Protein AF-A0A7S0ZIT3-F1 (afdb_monomer_lite)

Organism: NCBI:txid708627

Foldseek 3Di:
DDPAQQQDKDKDKDKPQDDDPDDDPPPPDDDDDDDDDPDPDDPPPPPPPDPDDDPPPPPPPRDIDMFMDIDGGGADWPDKDADPVDRQWIWTQHPVRDIDIDGNVVRPD

Radius of gyration: 23.68 Å; chains: 1; bounding box: 50×43×57 Å

Sequence (109 aa):
QATKSHMNRLFVMQLSQLFRTRKKAKQVDERGDSDDSESSENSDDDEDQEMNTSRADRSLKKQCLVEHMSVKHEGTVNRVRLMPQNTAIAATWSSEKKVFVTDLTPCYR

Secondary structure (DSSP, 8-state):
--SSGGGEEEEEEEEESPPP-PPPPP----------------------------TTSTTSS-PPEEEEEEEEESS-EEEEEE-SS-TTEEEEEETTS-EEEEE-GGG--

Structure (mmCIF, N/CA/C/O backbone):
data_AF-A0A7S0ZIT3-F1
#
_entry.id   AF-A0A7S0ZIT3-F1
#
loop_
_atom_site.group_PDB
_atom_site.id
_atom_site.type_symbol
_atom_site.label_atom_id
_atom_site.label_alt_id
_atom_site.label_comp_id
_atom_site.label_asym_id
_atom_site.label_entity_id
_atom_site.label_seq_id
_atom_site.pdbx_PDB_ins_code
_atom_site.Cartn_x
_atom_site.Cartn_y
_atom_site.Cartn_z
_atom_site.occupancy
_atom_site.B_iso_or_equiv
_atom_site.auth_seq_id
_atom_site.auth_comp_id
_atom_site.auth_asym_id
_atom_site.auth_atom_id
_atom_site.pdbx_PDB_model_num
ATOM 1 N N . GLN A 1 1 ? 11.455 6.421 4.679 1.00 75.31 1 GLN A N 1
ATOM 2 C CA . GLN A 1 1 ? 12.013 5.979 3.382 1.00 75.31 1 GLN A CA 1
ATOM 3 C C . GLN A 1 1 ? 13.228 5.105 3.650 1.00 75.31 1 GLN A C 1
ATOM 5 O O . GLN A 1 1 ? 13.975 5.417 4.570 1.00 75.31 1 GLN A O 1
ATOM 10 N N . ALA A 1 2 ? 13.389 4.004 2.919 1.00 83.88 2 ALA A N 1
ATOM 11 C CA . ALA A 1 2 ? 14.491 3.066 3.105 1.00 83.88 2 ALA A CA 1
ATOM 12 C C . ALA A 1 2 ? 15.772 3.527 2.390 1.00 83.88 2 ALA A C 1
ATOM 14 O O . ALA A 1 2 ? 15.722 4.295 1.430 1.00 83.88 2 ALA A O 1
ATOM 15 N N . THR A 1 3 ? 16.917 3.013 2.845 1.00 86.19 3 THR A N 1
ATOM 16 C CA . THR A 1 3 ? 18.236 3.263 2.237 1.00 86.19 3 THR A CA 1
ATOM 17 C C . THR A 1 3 ? 18.365 2.650 0.843 1.00 86.19 3 THR A C 1
ATOM 19 O O . THR A 1 3 ? 19.048 3.204 -0.012 1.00 86.19 3 THR A O 1
ATOM 22 N N . LYS A 1 4 ? 17.690 1.521 0.595 1.00 87.12 4 LYS A N 1
ATOM 23 C CA . LYS A 1 4 ? 17.623 0.856 -0.713 1.00 87.12 4 LYS A CA 1
ATOM 24 C C . LYS A 1 4 ? 16.223 0.981 -1.307 1.00 87.12 4 LYS A C 1
ATOM 26 O O . LYS A 1 4 ? 15.235 0.776 -0.604 1.00 87.12 4 LYS A O 1
ATOM 31 N N . SER A 1 5 ? 16.153 1.236 -2.617 1.00 83.75 5 SER A N 1
ATOM 32 C CA . SER A 1 5 ? 14.896 1.458 -3.356 1.00 83.75 5 SER A CA 1
ATOM 33 C C . SER A 1 5 ? 13.868 0.331 -3.157 1.00 83.75 5 SER A C 1
ATOM 35 O O . SER A 1 5 ? 12.713 0.593 -2.833 1.00 83.75 5 SER A O 1
ATOM 37 N N . HIS A 1 6 ? 14.302 -0.928 -3.258 1.00 84.94 6 HIS A N 1
ATOM 38 C CA . HIS A 1 6 ? 13.444 -2.117 -3.148 1.00 84.94 6 HIS A CA 1
ATOM 39 C C . HIS A 1 6 ? 13.028 -2.477 -1.709 1.00 84.94 6 HIS A C 1
ATOM 41 O O . HIS A 1 6 ? 12.280 -3.430 -1.503 1.00 84.94 6 HIS A O 1
ATOM 47 N N . MET A 1 7 ? 13.539 -1.765 -0.700 1.00 90.12 7 MET A N 1
ATOM 48 C CA . MET A 1 7 ? 13.179 -1.983 0.707 1.00 90.12 7 MET A CA 1
ATOM 49 C C . MET A 1 7 ? 12.094 -1.014 1.184 1.00 90.12 7 MET A C 1
ATOM 51 O O . MET A 1 7 ? 11.731 -1.024 2.361 1.00 90.12 7 MET A O 1
ATOM 55 N N . ASN A 1 8 ? 11.574 -0.169 0.292 1.00 90.88 8 ASN A N 1
ATOM 56 C CA . ASN A 1 8 ? 10.472 0.714 0.624 1.00 90.88 8 ASN A CA 1
ATOM 57 C C . ASN A 1 8 ? 9.183 -0.089 0.849 1.00 90.88 8 ASN A C 1
ATOM 59 O O . ASN A 1 8 ? 8.885 -1.083 0.181 1.00 90.88 8 ASN A O 1
ATOM 63 N N . ARG A 1 9 ? 8.418 0.351 1.846 1.00 90.88 9 ARG A N 1
ATOM 64 C CA . ARG A 1 9 ? 7.126 -0.216 2.220 1.00 90.88 9 ARG A CA 1
ATOM 65 C C . ARG A 1 9 ? 6.148 0.904 2.535 1.00 90.88 9 ARG A C 1
ATOM 67 O O . ARG A 1 9 ? 6.520 1.891 3.167 1.00 90.88 9 ARG A O 1
ATOM 74 N N . LEU A 1 10 ? 4.914 0.720 2.096 1.00 90.56 10 LEU A N 1
ATOM 75 C CA . LEU A 1 10 ? 3.756 1.525 2.455 1.00 90.56 10 LEU A CA 1
ATOM 76 C C . LEU A 1 10 ? 3.018 0.817 3.581 1.00 90.56 10 LEU A C 1
ATOM 78 O O . LEU A 1 10 ? 2.675 -0.354 3.438 1.00 90.56 10 LEU A O 1
ATOM 82 N N . PHE A 1 11 ? 2.784 1.522 4.681 1.00 91.25 11 PHE A N 1
ATOM 83 C CA . PHE A 1 11 ? 1.963 1.025 5.775 1.00 91.25 11 PHE A CA 1
ATOM 84 C C . PHE A 1 11 ? 0.577 1.647 5.670 1.00 91.25 11 PHE A C 1
ATOM 86 O O . PHE A 1 11 ? 0.443 2.870 5.685 1.00 91.25 11 PHE A O 1
ATOM 93 N N . VAL A 1 12 ? -0.434 0.797 5.542 1.00 90.25 12 VAL A N 1
ATOM 94 C CA . VAL A 1 12 ? -1.843 1.182 5.615 1.00 90.25 12 VAL A CA 1
ATOM 95 C C . VAL A 1 12 ? -2.332 0.752 6.984 1.00 90.25 12 VAL A C 1
ATOM 97 O O . VAL A 1 12 ? -2.149 -0.407 7.345 1.00 90.25 12 VAL A O 1
ATOM 100 N N . MET A 1 13 ? -2.885 1.685 7.754 1.00 90.31 13 MET A N 1
ATOM 101 C CA . MET A 1 13 ? -3.379 1.429 9.103 1.00 90.31 13 MET A CA 1
ATOM 102 C C . MET A 1 13 ? -4.865 1.750 9.175 1.00 90.31 13 MET A C 1
ATOM 104 O O . MET A 1 13 ? -5.293 2.799 8.691 1.00 90.31 13 MET A O 1
ATOM 108 N N . GLN A 1 14 ? -5.619 0.864 9.812 1.00 88.25 14 GLN A N 1
ATOM 109 C CA . GLN A 1 14 ? -7.025 1.044 10.127 1.00 88.25 14 GLN A CA 1
ATOM 110 C C . GLN A 1 14 ? -7.179 1.092 11.645 1.00 88.25 14 GLN A C 1
ATOM 112 O O . GLN A 1 14 ? -6.659 0.242 12.364 1.00 88.25 14 GLN A O 1
ATOM 117 N N . LEU A 1 15 ? -7.871 2.124 12.124 1.00 89.12 15 LEU A N 1
ATOM 118 C CA . LEU A 1 15 ? -8.235 2.277 13.527 1.00 89.12 15 LEU A CA 1
ATOM 119 C C . LEU A 1 15 ? -9.732 2.017 13.657 1.00 89.12 15 LEU A C 1
ATOM 121 O O . LEU A 1 15 ? -10.531 2.714 13.029 1.00 89.12 15 LEU A O 1
ATOM 125 N N . SER A 1 16 ? -10.110 1.039 14.472 1.00 88.12 16 SER A N 1
ATOM 126 C CA . SER A 1 16 ? -11.503 0.716 14.777 1.00 88.12 16 SER A CA 1
ATOM 127 C C . SER A 1 16 ? -11.728 0.702 16.291 1.00 88.12 16 SER A C 1
ATOM 129 O O . SER A 1 16 ? -10.786 0.745 17.083 1.00 88.12 16 SER A O 1
ATOM 131 N N . GLN A 1 17 ? -12.997 0.719 16.710 1.00 87.19 17 GLN A N 1
ATOM 132 C CA . GLN A 1 17 ? -13.374 0.779 18.131 1.00 87.19 17 GLN A CA 1
ATOM 133 C C . GLN A 1 17 ? -12.772 2.003 18.847 1.00 87.19 17 GLN A C 1
ATOM 135 O O . GLN A 1 17 ? -12.200 1.918 19.931 1.00 87.19 17 GLN A O 1
ATOM 140 N N . LEU A 1 18 ? -12.876 3.175 18.213 1.00 86.31 18 LEU A N 1
ATOM 141 C CA . LEU A 1 18 ? -12.429 4.428 18.812 1.00 86.31 18 LEU A CA 1
ATOM 142 C C . LEU A 1 18 ? -13.408 4.868 19.904 1.00 86.31 18 LEU A C 1
ATOM 144 O O . LEU A 1 18 ? -14.602 5.029 19.664 1.00 86.31 18 LEU A O 1
ATOM 148 N N . PHE A 1 19 ? -12.885 5.114 21.103 1.00 84.31 19 PHE A N 1
ATOM 149 C CA . PHE A 1 19 ? -13.671 5.599 22.233 1.00 84.31 19 PHE A CA 1
ATOM 150 C C . PHE A 1 19 ? -13.460 7.096 22.442 1.00 84.31 19 PHE A C 1
ATOM 152 O O . PHE A 1 19 ? -12.359 7.623 22.276 1.00 84.31 19 PHE A O 1
ATOM 159 N N . ARG A 1 20 ? -14.525 7.794 22.846 1.00 84.12 20 ARG A N 1
ATOM 160 C CA . ARG A 1 20 ? -14.488 9.237 23.105 1.00 84.12 20 ARG A CA 1
ATOM 161 C C . ARG A 1 20 ? -13.542 9.534 24.276 1.00 84.12 20 ARG A C 1
ATOM 163 O O . ARG A 1 20 ? -13.764 9.062 25.386 1.00 84.12 20 ARG A O 1
ATOM 170 N N . THR A 1 21 ? -12.512 10.347 24.047 1.00 78.94 21 THR A N 1
ATOM 171 C CA . THR A 1 21 ? -11.449 10.626 25.035 1.00 78.94 21 THR A CA 1
ATOM 172 C C . THR A 1 21 ? -11.719 11.837 25.941 1.00 78.94 21 THR A C 1
ATOM 174 O O . THR A 1 21 ? -10.862 12.211 26.741 1.00 78.94 21 THR A O 1
ATOM 177 N N . ARG A 1 22 ? -12.900 12.474 25.865 1.00 76.75 22 ARG A N 1
ATOM 178 C CA . ARG A 1 22 ? -13.206 13.689 26.646 1.00 76.75 22 ARG A CA 1
ATOM 179 C C . ARG A 1 22 ? -13.843 13.387 28.006 1.00 76.75 22 ARG A C 1
ATOM 181 O O . ARG A 1 22 ? -14.871 12.717 28.084 1.00 76.75 22 ARG A O 1
ATOM 188 N N . LYS A 1 23 ? -13.270 13.985 29.059 1.00 65.88 23 LYS A N 1
ATOM 189 C CA . LYS A 1 23 ? -13.928 14.195 30.358 1.00 65.88 23 LYS A CA 1
ATOM 190 C C . LYS A 1 23 ? -15.143 15.104 30.152 1.00 65.88 23 LYS A C 1
ATOM 192 O O . LYS A 1 23 ? -15.024 16.106 29.449 1.00 65.88 23 LYS A O 1
ATOM 197 N N . LYS A 1 24 ? -16.281 14.770 30.775 1.00 65.19 24 LYS A N 1
ATOM 198 C CA . LYS A 1 24 ? -17.409 15.704 30.928 1.00 65.19 24 LYS A CA 1
ATOM 199 C C . LYS A 1 24 ? -16.829 17.003 31.497 1.00 65.19 24 LYS A C 1
ATOM 201 O O . LYS A 1 24 ? -16.188 16.960 32.549 1.00 65.19 24 LYS A O 1
ATOM 206 N N . ALA A 1 25 ? -16.962 18.114 30.770 1.00 61.06 25 ALA A N 1
ATOM 207 C CA . ALA A 1 25 ? -16.649 19.422 31.324 1.00 61.06 25 ALA A CA 1
ATOM 208 C C . ALA A 1 25 ? -17.500 19.547 32.589 1.00 61.06 25 ALA A C 1
ATOM 210 O O . ALA A 1 25 ? -18.718 19.385 32.536 1.00 61.06 25 ALA A O 1
ATOM 211 N N . LYS A 1 26 ? -16.838 19.680 33.740 1.00 57.06 26 LYS A N 1
ATOM 212 C CA . LYS A 1 26 ? -17.514 19.892 35.013 1.00 57.06 26 LYS A CA 1
ATOM 213 C C . LYS A 1 26 ? -18.319 21.175 34.822 1.00 57.06 26 LYS A C 1
ATOM 215 O O . LYS A 1 26 ? -17.706 22.193 34.512 1.00 57.06 26 LYS A O 1
ATOM 220 N N . GLN A 1 27 ? -19.648 21.093 34.907 1.00 50.56 27 GLN A N 1
ATOM 221 C CA . GLN A 1 27 ? -20.497 22.280 34.971 1.00 50.56 27 GLN A CA 1
ATOM 222 C C . GLN A 1 27 ? -19.918 23.152 36.087 1.00 50.56 27 GLN A C 1
ATOM 224 O O . GLN A 1 27 ? -19.817 22.720 37.236 1.00 50.56 27 GLN A O 1
ATOM 229 N N . VAL A 1 28 ? -19.368 24.299 35.698 1.00 50.75 28 VAL A N 1
ATOM 230 C CA . VAL A 1 28 ? -18.974 25.339 36.637 1.00 50.75 28 VAL 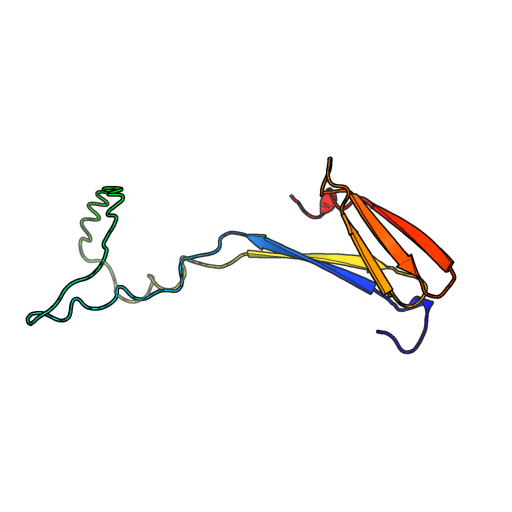A CA 1
ATOM 231 C C . VAL A 1 28 ? -20.246 26.132 36.853 1.00 50.75 28 VAL A C 1
ATOM 233 O O . VAL A 1 28 ? -20.708 26.815 35.942 1.00 50.75 28 VAL A O 1
ATOM 236 N N . ASP A 1 29 ? -20.838 25.943 38.025 1.00 48.72 29 ASP A N 1
ATOM 237 C CA . ASP A 1 29 ? -21.990 26.701 38.475 1.00 48.72 29 ASP A CA 1
ATOM 238 C C . ASP A 1 29 ? -21.681 28.206 38.514 1.00 48.72 29 ASP A C 1
ATOM 240 O O . ASP A 1 29 ? -20.629 28.642 38.984 1.00 48.72 29 ASP A O 1
ATOM 244 N N . GLU A 1 30 ? -22.669 28.957 38.027 1.00 50.00 30 GLU A N 1
ATOM 245 C CA . GLU A 1 30 ? -23.041 30.323 38.398 1.00 50.00 30 GLU A CA 1
ATOM 246 C C . GLU A 1 30 ? -21.983 31.435 38.274 1.00 50.00 30 GLU A C 1
ATOM 248 O O . GLU A 1 30 ? -21.336 31.827 39.246 1.00 50.00 30 GLU A O 1
ATOM 253 N N . ARG A 1 31 ? -21.952 32.088 37.099 1.00 49.88 31 ARG A N 1
ATOM 254 C CA . ARG A 1 31 ? -22.412 33.488 36.898 1.00 49.88 31 ARG A CA 1
ATOM 255 C C . ARG A 1 31 ? -21.941 34.047 35.547 1.00 49.88 31 ARG A C 1
ATOM 257 O O . ARG A 1 31 ? -20.765 34.344 35.383 1.00 49.88 31 ARG A O 1
ATOM 264 N N . GLY A 1 32 ? -22.908 34.327 34.672 1.00 47.62 32 GLY A N 1
ATOM 265 C CA . GLY A 1 32 ? -22.881 35.514 33.814 1.00 47.62 32 GLY A CA 1
ATOM 266 C C . GLY A 1 32 ? -22.293 35.378 32.407 1.00 47.62 32 GLY A C 1
ATOM 267 O O . GLY A 1 32 ? -21.084 35.431 32.231 1.00 47.62 32 GLY A O 1
ATOM 268 N N . ASP A 1 33 ? -23.222 35.420 31.454 1.00 43.53 33 ASP A N 1
ATOM 269 C CA . ASP A 1 33 ? -23.144 36.025 30.118 1.00 43.53 33 ASP A CA 1
ATOM 270 C C . ASP A 1 33 ? -23.001 35.103 28.893 1.00 43.53 33 ASP A C 1
ATOM 272 O O . ASP A 1 33 ? -22.264 34.121 28.862 1.00 43.53 33 ASP A O 1
ATOM 276 N N . SER A 1 34 ? -23.842 35.452 27.925 1.00 56.09 34 SER A N 1
ATOM 277 C CA . SER A 1 34 ? -24.350 34.744 26.753 1.00 56.09 34 SER A CA 1
ATOM 278 C C . SER A 1 34 ? -23.291 34.497 25.673 1.00 56.09 34 SER A C 1
ATOM 280 O O . SER A 1 34 ? -22.522 35.408 25.395 1.00 56.09 34 SER A O 1
ATOM 282 N N . ASP A 1 35 ? -23.292 33.325 25.017 1.00 50.03 35 ASP A N 1
ATOM 2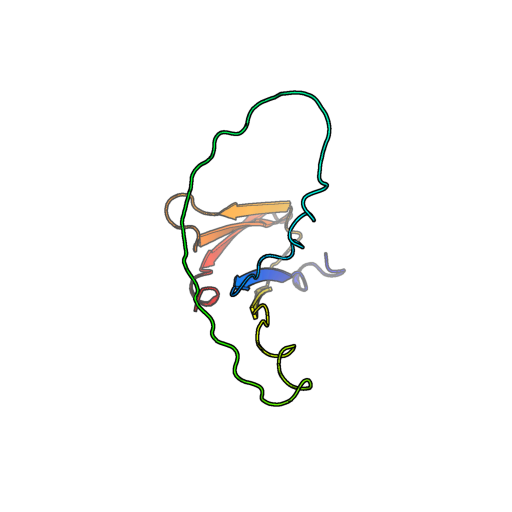83 C CA . ASP A 1 35 ? -23.654 33.217 23.586 1.00 50.03 35 ASP A CA 1
ATOM 284 C C . ASP A 1 35 ? -23.668 31.756 23.073 1.00 50.03 35 ASP A C 1
ATOM 286 O O . ASP A 1 35 ? -22.754 30.975 23.335 1.00 50.03 35 ASP A O 1
ATOM 290 N N . ASP A 1 36 ? -24.723 31.450 22.317 1.00 52.16 36 ASP A N 1
ATOM 291 C CA . ASP A 1 36 ? -24.918 30.361 21.346 1.00 52.16 36 ASP A CA 1
ATOM 292 C C . ASP A 1 36 ? -24.744 28.881 21.784 1.00 52.16 36 ASP A C 1
ATOM 294 O O . ASP A 1 36 ? -23.702 28.242 21.617 1.00 52.16 36 ASP A O 1
ATOM 298 N N . SER A 1 37 ? -25.832 28.292 22.302 1.00 47.84 37 SER A N 1
ATOM 299 C CA . SER A 1 37 ? -26.016 26.837 22.436 1.00 47.84 37 SER A CA 1
ATOM 300 C C . SER A 1 37 ? -27.162 26.359 21.547 1.00 47.84 37 SER A C 1
ATOM 302 O O . SER A 1 37 ? -28.307 26.276 21.986 1.00 47.84 37 SER A O 1
ATOM 304 N N . GLU A 1 38 ? -26.836 25.960 20.320 1.00 49.00 38 GLU A N 1
ATOM 305 C CA . GLU A 1 38 ? -27.687 25.074 19.523 1.00 49.00 38 GLU A CA 1
ATOM 306 C C . GLU A 1 38 ? -27.605 23.656 20.110 1.00 49.00 38 GLU A C 1
ATOM 308 O O . GLU A 1 38 ? -26.739 22.833 19.792 1.00 49.00 38 GLU A O 1
ATOM 313 N N . SER A 1 39 ? -28.506 23.421 21.061 1.00 51.94 39 SER A N 1
ATOM 314 C CA . SER A 1 39 ? -28.784 22.140 21.697 1.00 51.94 39 SER A CA 1
ATOM 315 C C . SER A 1 39 ? -29.458 21.200 20.694 1.00 51.94 39 SER A C 1
ATOM 317 O O . SER A 1 39 ? -30.656 21.294 20.444 1.00 51.94 39 SER A O 1
ATOM 319 N N . SER A 1 40 ? -28.705 20.256 20.127 1.00 49.34 40 SER A N 1
ATOM 320 C CA . SER A 1 40 ? -29.296 19.025 19.595 1.00 49.34 40 SER A CA 1
ATOM 321 C C . SER A 1 40 ? -29.283 17.974 20.704 1.00 49.34 40 SER A C 1
ATOM 323 O O . SER A 1 40 ? -28.290 17.267 20.908 1.00 49.34 40 SER A O 1
ATOM 325 N N . GLU A 1 41 ? -30.382 17.922 21.450 1.00 52.69 41 GLU A N 1
ATOM 326 C CA . GLU A 1 41 ? -30.677 16.900 22.447 1.00 52.69 41 GLU A CA 1
ATOM 327 C C . GLU A 1 41 ? -30.769 15.528 21.761 1.00 52.69 41 GLU A C 1
ATOM 329 O O . GLU A 1 41 ? -31.721 15.239 21.045 1.00 52.69 41 GLU A O 1
ATOM 334 N N . ASN A 1 42 ? -29.773 14.667 21.975 1.00 48.50 42 ASN A N 1
ATOM 335 C CA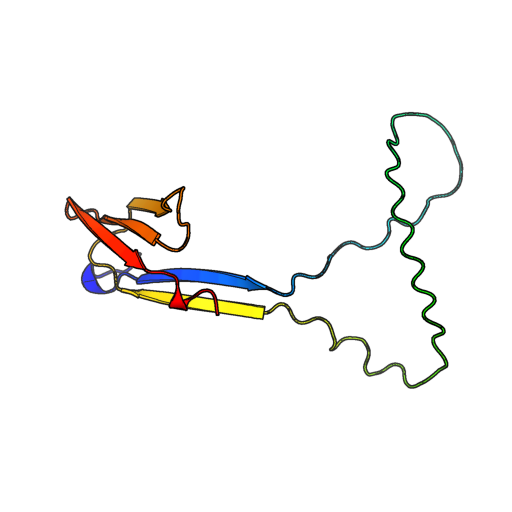 . ASN A 1 42 ? -29.986 13.224 21.917 1.00 48.50 42 ASN A CA 1
ATOM 336 C C . ASN A 1 42 ? -29.955 12.726 23.358 1.00 48.50 42 ASN A C 1
ATOM 338 O O . ASN A 1 42 ? -28.897 12.637 23.985 1.00 48.50 42 ASN A O 1
ATOM 342 N N . SER A 1 43 ? -31.154 12.499 23.885 1.00 51.06 43 SER A N 1
ATOM 343 C CA . SER A 1 43 ? -31.404 11.881 25.178 1.00 51.06 43 SER A CA 1
ATOM 344 C C . SER A 1 43 ? -31.154 10.376 25.062 1.00 51.06 43 SER A C 1
ATOM 346 O O . SER A 1 43 ? -32.094 9.616 24.856 1.00 51.06 43 SER A O 1
A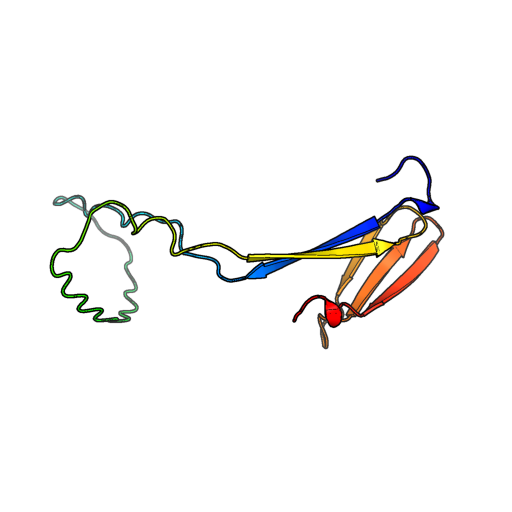TOM 348 N N . ASP A 1 44 ? -29.895 9.951 25.173 1.00 52.69 44 ASP A N 1
ATOM 349 C CA . ASP A 1 44 ? -29.579 8.552 25.484 1.00 52.69 44 ASP A CA 1
ATOM 350 C C . ASP A 1 44 ? -29.600 8.384 27.008 1.00 52.69 44 ASP A C 1
ATOM 352 O O . ASP A 1 44 ? -28.638 8.686 27.724 1.00 52.69 44 ASP A O 1
ATOM 356 N N . ASP A 1 45 ? -30.771 7.968 27.480 1.00 52.72 45 ASP A N 1
ATOM 357 C CA . ASP A 1 45 ? -31.070 7.538 28.840 1.00 52.72 45 ASP A CA 1
ATOM 358 C C . ASP A 1 45 ? -30.447 6.153 29.094 1.00 52.72 45 ASP A C 1
ATOM 360 O O . ASP A 1 45 ? -31.108 5.121 29.008 1.00 52.72 45 ASP A O 1
ATOM 364 N N . ASP A 1 46 ? -29.134 6.117 29.341 1.00 55.44 46 ASP A N 1
ATOM 365 C CA . ASP A 1 46 ? -28.452 4.926 29.864 1.00 55.44 46 ASP A CA 1
ATOM 366 C C . ASP A 1 46 ? -28.608 4.892 31.397 1.00 55.44 46 ASP A C 1
ATOM 368 O O . ASP A 1 46 ? -27.739 5.342 32.158 1.00 55.44 46 ASP A O 1
ATOM 372 N N . GLU A 1 47 ? -29.741 4.354 31.859 1.00 51.94 47 GLU A N 1
ATOM 373 C CA . GLU A 1 47 ? -29.963 3.941 33.250 1.00 51.94 47 GLU A CA 1
ATOM 374 C C . GLU A 1 47 ? -29.103 2.710 33.611 1.00 51.94 47 GLU A C 1
ATOM 376 O O . GLU A 1 47 ? -29.602 1.607 33.842 1.00 51.94 47 GLU A O 1
ATOM 381 N N . ASP A 1 48 ? -27.786 2.881 33.723 1.00 54.03 48 ASP A N 1
ATOM 382 C CA . ASP A 1 48 ? -26.923 1.848 34.304 1.00 54.03 48 ASP A CA 1
ATOM 383 C C . ASP A 1 48 ? -27.012 1.893 35.843 1.00 54.03 48 ASP A C 1
ATOM 385 O O . ASP A 1 48 ? -26.221 2.541 36.540 1.00 54.03 48 ASP A O 1
ATOM 389 N N . GLN A 1 49 ? -27.994 1.169 36.396 1.00 48.97 49 GLN A N 1
ATOM 390 C CA . GLN A 1 49 ? -28.048 0.801 37.815 1.00 48.97 49 GLN A CA 1
ATOM 391 C C . GLN A 1 49 ? -26.841 -0.076 38.184 1.00 48.97 49 GLN A C 1
ATOM 393 O O . GLN A 1 49 ? -26.877 -1.308 38.151 1.00 48.97 49 GLN A O 1
ATOM 398 N N . GLU A 1 50 ? -25.745 0.557 38.588 1.00 47.12 50 GLU A N 1
ATOM 399 C CA . GLU A 1 50 ? -24.558 -0.142 39.067 1.00 47.12 50 GLU A CA 1
ATOM 400 C C . GLU A 1 50 ? -24.721 -0.616 40.525 1.00 47.12 50 GLU A C 1
ATOM 402 O O . GLU A 1 50 ? -24.216 -0.002 41.470 1.00 47.12 50 GLU A O 1
ATOM 407 N N . MET A 1 51 ? -25.360 -1.776 40.721 1.00 46.03 51 MET A N 1
ATOM 408 C CA . MET A 1 51 ? -25.155 -2.568 41.939 1.00 46.03 51 MET A CA 1
ATOM 409 C C . MET A 1 51 ? -23.721 -3.119 41.975 1.00 46.03 51 MET A C 1
ATOM 411 O O . MET A 1 51 ? -23.368 -4.094 41.323 1.00 46.03 51 MET A O 1
ATOM 415 N N . ASN A 1 52 ? -22.891 -2.446 42.767 1.00 50.09 52 ASN A N 1
ATOM 416 C CA . ASN A 1 52 ? -21.875 -2.997 43.664 1.00 50.09 52 ASN A CA 1
ATOM 417 C C . ASN A 1 52 ? -21.296 -4.400 43.345 1.00 50.09 52 ASN A C 1
ATOM 419 O O . ASN A 1 52 ? -21.626 -5.366 44.026 1.00 50.09 52 ASN A O 1
ATOM 423 N N . THR A 1 53 ? -20.321 -4.494 42.430 1.00 43.19 53 THR A N 1
ATOM 424 C CA . THR A 1 53 ? -19.299 -5.560 42.477 1.00 43.19 53 THR A CA 1
ATOM 425 C C . THR A 1 53 ? -17.920 -5.042 42.036 1.00 43.19 53 THR A C 1
ATOM 427 O O . THR A 1 53 ? -17.705 -4.708 40.874 1.00 43.19 53 THR A O 1
ATOM 430 N N . SER A 1 54 ? -16.978 -5.008 42.986 1.00 42.28 54 SER A N 1
ATOM 431 C CA . SER A 1 54 ? -15.508 -5.018 42.819 1.00 42.28 54 SER A CA 1
ATOM 432 C C . SER A 1 54 ? -14.847 -3.975 41.889 1.00 42.28 54 SER A C 1
ATOM 434 O O . SER A 1 54 ? -14.745 -4.129 40.674 1.00 42.28 54 SER A O 1
ATOM 436 N N . ARG A 1 55 ? -14.240 -2.963 42.523 1.00 50.66 55 ARG A N 1
ATOM 437 C CA . ARG A 1 55 ? -13.474 -1.819 41.979 1.00 50.66 55 ARG A CA 1
ATOM 438 C C . ARG A 1 55 ? -12.174 -2.140 41.197 1.00 50.66 55 ARG A C 1
ATOM 440 O O . ARG A 1 55 ? -11.340 -1.251 41.061 1.00 50.66 55 ARG A O 1
ATOM 447 N N . ALA A 1 56 ? -11.971 -3.353 40.680 1.00 51.09 56 ALA A N 1
ATOM 448 C CA . ALA A 1 56 ? -10.709 -3.745 40.028 1.00 51.09 56 ALA A CA 1
ATOM 449 C C . ALA A 1 56 ? -10.799 -4.023 38.510 1.00 51.09 56 ALA A C 1
ATOM 451 O O . ALA A 1 56 ? -9.757 -4.132 37.873 1.00 51.09 56 ALA A O 1
ATOM 452 N N . ASP A 1 57 ? -11.997 -4.091 37.911 1.00 48.56 57 ASP A N 1
ATOM 453 C CA .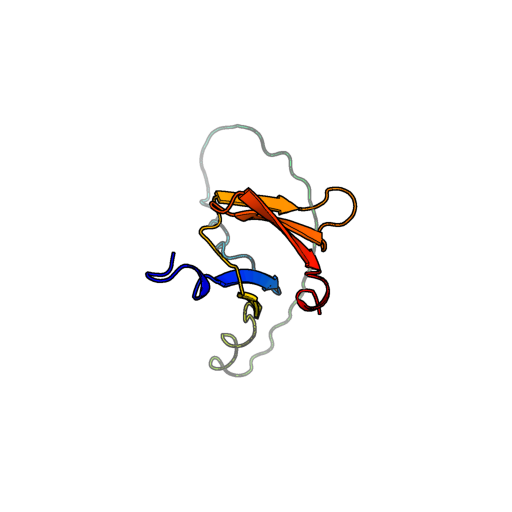 ASP A 1 57 ? -12.167 -4.671 36.558 1.00 48.56 57 ASP A CA 1
ATOM 454 C C . ASP A 1 57 ? -12.718 -3.712 35.471 1.00 48.56 57 ASP A C 1
ATOM 456 O O . ASP A 1 57 ? -12.846 -4.059 34.299 1.00 48.56 57 ASP A O 1
ATOM 460 N N . ARG A 1 58 ? -13.037 -2.452 35.795 1.00 50.50 58 ARG A N 1
ATOM 461 C CA . ARG A 1 58 ? -13.698 -1.547 34.824 1.00 50.50 58 ARG A CA 1
ATOM 462 C C . ARG A 1 58 ? -12.779 -0.813 33.841 1.00 50.50 58 ARG A C 1
ATOM 464 O O . ARG A 1 58 ? -13.282 -0.174 32.922 1.00 50.50 58 ARG A O 1
ATOM 471 N N . SER A 1 59 ? -11.457 -0.928 33.973 1.00 54.91 59 SER A N 1
ATOM 472 C CA . SER A 1 59 ? -10.506 -0.258 33.062 1.00 54.91 59 SER A CA 1
ATOM 473 C C . SER A 1 59 ? -10.116 -1.078 31.826 1.00 54.91 59 SER A C 1
ATOM 475 O O . SER A 1 59 ? -9.435 -0.553 30.950 1.00 54.91 59 SER A O 1
ATOM 477 N N . LEU A 1 60 ? -10.536 -2.344 31.718 1.00 55.12 60 LEU A N 1
ATOM 478 C CA . LEU A 1 60 ? -10.122 -3.231 30.619 1.00 55.12 60 LEU A CA 1
ATOM 479 C C . LEU A 1 60 ? -11.074 -3.245 29.408 1.00 55.12 60 LEU A C 1
ATOM 481 O O . LEU A 1 60 ? -10.758 -3.869 28.402 1.00 55.12 60 LEU A O 1
ATOM 485 N N . LYS A 1 61 ? -12.224 -2.560 29.453 1.00 61.03 61 LYS A N 1
ATOM 486 C CA . LYS A 1 61 ? -13.321 -2.802 28.489 1.00 61.03 61 LYS A CA 1
ATOM 487 C C . LYS A 1 61 ? -13.348 -1.910 27.240 1.00 61.03 61 LYS A C 1
ATOM 489 O O . LYS A 1 61 ? -14.294 -1.991 26.467 1.00 61.03 61 LYS A O 1
ATOM 494 N N . LYS A 1 62 ? -12.345 -1.055 27.018 1.00 67.50 62 LYS A N 1
ATOM 495 C CA . LYS A 1 62 ? -12.315 -0.133 25.867 1.00 67.50 62 LYS A CA 1
ATOM 496 C C . LYS A 1 62 ? -10.937 -0.123 25.201 1.00 67.50 62 LYS A C 1
ATOM 498 O O . LYS A 1 62 ? -10.133 0.772 25.448 1.00 67.50 62 LYS A O 1
ATOM 503 N N . GLN A 1 63 ? -10.650 -1.142 24.389 1.00 79.19 63 GLN A N 1
ATOM 504 C CA . GLN A 1 63 ? -9.405 -1.246 23.619 1.00 79.19 63 GLN A CA 1
ATOM 505 C C . GLN A 1 63 ? -9.633 -0.791 22.172 1.00 79.19 63 GLN A C 1
ATOM 507 O O . GLN A 1 63 ? -10.484 -1.333 21.482 1.00 79.19 63 GLN A O 1
ATOM 512 N N . CYS A 1 64 ? -8.890 0.224 21.726 1.00 85.12 64 CYS A N 1
ATOM 513 C CA . CYS A 1 64 ? -8.841 0.606 20.314 1.00 85.12 64 CYS A CA 1
ATOM 514 C C . CYS A 1 64 ? -8.138 -0.505 19.528 1.00 85.12 64 CYS A C 1
ATOM 516 O O . CYS A 1 64 ? -7.047 -0.933 19.921 1.00 85.12 64 CYS A O 1
ATOM 518 N N . LEU A 1 65 ? -8.743 -0.951 18.430 1.00 86.75 65 LEU A N 1
ATOM 519 C CA . LEU A 1 65 ? -8.149 -1.950 17.553 1.00 86.75 65 LEU A CA 1
ATOM 520 C C . LEU A 1 65 ? -7.393 -1.258 16.420 1.00 86.75 65 LEU A C 1
ATOM 522 O O . LEU A 1 65 ? -7.911 -0.362 15.752 1.00 86.75 65 LEU A O 1
ATOM 526 N N . VAL A 1 66 ? -6.141 -1.679 16.230 1.00 88.44 66 VAL A N 1
ATOM 527 C CA . VAL A 1 66 ? -5.243 -1.163 15.195 1.00 88.44 66 VAL A CA 1
ATOM 528 C C . VAL A 1 66 ? -4.835 -2.307 14.284 1.00 88.44 66 VAL A C 1
ATOM 530 O O . VAL A 1 66 ? -4.067 -3.186 14.677 1.00 88.44 66 VAL A O 1
ATOM 533 N N . GLU A 1 67 ? -5.308 -2.264 13.050 1.00 88.62 67 GLU A N 1
ATOM 534 C CA . GLU A 1 67 ? -4.936 -3.209 12.002 1.00 88.62 67 GLU A CA 1
ATOM 535 C C . GLU A 1 67 ? -3.977 -2.531 11.036 1.00 88.62 67 GLU A C 1
ATOM 537 O O . GLU A 1 67 ? -4.063 -1.325 10.790 1.00 88.62 67 GLU A O 1
ATOM 542 N N . HIS A 1 68 ? -3.020 -3.289 10.502 1.00 90.06 68 HIS A N 1
ATOM 543 C CA . HIS A 1 68 ? -2.086 -2.743 9.531 1.00 90.06 68 HIS A CA 1
ATOM 544 C C . HIS A 1 68 ? -1.746 -3.735 8.426 1.00 90.06 68 HIS A C 1
ATOM 546 O O . HIS A 1 68 ? -1.653 -4.943 8.640 1.00 90.06 68 HIS A O 1
ATOM 552 N N . MET A 1 69 ? -1.467 -3.187 7.250 1.00 90.38 69 MET A N 1
ATOM 553 C CA . MET A 1 69 ? -0.916 -3.908 6.114 1.00 90.38 69 MET A CA 1
ATOM 554 C C . MET A 1 69 ? 0.357 -3.219 5.642 1.00 90.38 69 MET A C 1
ATOM 556 O O . MET A 1 69 ? 0.430 -1.991 5.579 1.00 90.38 69 MET A O 1
ATOM 560 N N . SER A 1 70 ? 1.359 -4.019 5.273 1.00 90.94 70 SER A N 1
ATOM 561 C CA . SER A 1 70 ? 2.561 -3.520 4.607 1.00 90.94 70 SER A CA 1
ATOM 562 C C . SER A 1 70 ? 2.553 -3.906 3.129 1.00 90.94 70 SER A C 1
ATOM 564 O O . SER A 1 70 ? 2.560 -5.089 2.789 1.00 90.94 70 SER A O 1
ATOM 566 N N . VAL A 1 71 ? 2.581 -2.909 2.251 1.00 90.88 71 VAL A N 1
ATOM 567 C CA . VAL A 1 71 ? 2.683 -3.084 0.800 1.00 90.88 71 VAL A CA 1
ATOM 568 C C . VAL A 1 71 ? 4.124 -2.800 0.395 1.00 90.88 71 VAL A C 1
ATOM 570 O O . VAL A 1 71 ? 4.661 -1.732 0.692 1.00 90.88 71 VAL A O 1
ATOM 573 N N . LYS A 1 72 ? 4.787 -3.763 -0.254 1.00 91.38 72 LYS A N 1
ATOM 574 C CA . LYS A 1 72 ? 6.135 -3.550 -0.806 1.00 91.38 72 LYS A CA 1
ATOM 575 C C . LYS A 1 72 ? 6.054 -2.523 -1.933 1.00 91.38 72 LYS A C 1
ATOM 577 O O . LYS A 1 72 ? 5.162 -2.611 -2.770 1.00 91.38 72 LYS A O 1
ATOM 582 N N . HIS A 1 73 ? 6.985 -1.579 -1.962 1.00 91.56 73 HIS A N 1
ATOM 583 C CA . HIS A 1 73 ? 7.025 -0.535 -2.978 1.00 91.56 73 HIS A CA 1
ATOM 584 C C . HIS A 1 73 ? 8.447 -0.386 -3.516 1.00 91.56 73 HIS A C 1
ATOM 586 O O . HIS A 1 73 ? 9.410 -0.405 -2.752 1.00 91.56 73 HIS A O 1
ATOM 592 N N . GLU A 1 74 ? 8.578 -0.235 -4.830 1.00 90.75 74 GLU A N 1
ATOM 593 C CA . GLU A 1 74 ? 9.857 0.036 -5.483 1.00 90.75 74 GLU A CA 1
ATOM 594 C C . GLU A 1 74 ? 9.996 1.541 -5.721 1.00 90.75 74 GLU A C 1
ATOM 596 O O . GLU A 1 74 ? 9.091 2.204 -6.238 1.00 90.75 74 GLU A O 1
ATOM 601 N N . GLY A 1 75 ? 11.124 2.104 -5.307 1.00 88.38 75 GLY A N 1
ATOM 602 C CA . GLY A 1 75 ? 11.351 3.539 -5.345 1.00 88.38 75 GLY A CA 1
ATOM 603 C C . GLY A 1 75 ? 10.611 4.289 -4.246 1.00 88.38 75 GLY A C 1
ATOM 604 O O . GLY A 1 75 ? 9.847 3.740 -3.443 1.00 88.38 75 GLY A O 1
ATOM 605 N N . THR A 1 76 ? 10.903 5.579 -4.177 1.00 89.38 76 THR A N 1
ATOM 606 C CA . THR A 1 76 ? 10.376 6.466 -3.141 1.00 89.38 76 THR A CA 1
ATOM 607 C C . THR A 1 76 ? 8.941 6.829 -3.482 1.00 89.38 76 THR A C 1
ATOM 609 O O . THR A 1 76 ? 8.640 7.177 -4.624 1.00 89.38 76 THR A O 1
ATOM 612 N N . VAL A 1 77 ? 8.046 6.749 -2.501 1.00 91.25 77 VAL A N 1
ATOM 613 C CA . VAL A 1 77 ? 6.655 7.154 -2.698 1.00 91.25 77 VAL A CA 1
ATOM 614 C C . VAL A 1 77 ? 6.572 8.665 -2.575 1.00 91.25 77 VAL A C 1
ATOM 616 O O . VAL A 1 77 ? 6.832 9.213 -1.507 1.00 91.25 77 VAL A O 1
ATOM 619 N N . ASN A 1 78 ? 6.163 9.327 -3.650 1.00 90.50 78 ASN A N 1
ATOM 620 C CA . ASN A 1 78 ? 5.997 10.782 -3.650 1.00 90.50 78 ASN A CA 1
ATOM 621 C C . ASN A 1 78 ? 4.528 11.188 -3.492 1.00 90.50 78 ASN A C 1
ATOM 623 O O . ASN A 1 78 ? 4.223 12.282 -3.023 1.00 90.50 78 ASN A O 1
ATOM 627 N N . ARG A 1 79 ? 3.604 10.325 -3.930 1.00 92.75 79 ARG A N 1
ATOM 628 C CA . ARG A 1 79 ? 2.167 10.602 -3.923 1.00 92.75 79 ARG A CA 1
ATOM 629 C C . ARG A 1 79 ? 1.385 9.313 -3.733 1.00 92.75 79 ARG A C 1
ATOM 631 O O . ARG A 1 79 ? 1.701 8.312 -4.369 1.00 92.75 79 ARG A O 1
ATOM 638 N N . VAL A 1 80 ? 0.342 9.389 -2.916 1.00 93.88 80 VAL A N 1
ATOM 639 C CA . VAL A 1 80 ? -0.677 8.352 -2.751 1.00 93.88 80 VAL A CA 1
ATOM 640 C C . VAL A 1 80 ? -2.029 8.994 -3.035 1.00 93.88 80 VAL A C 1
ATOM 642 O O . VAL A 1 80 ? -2.294 10.111 -2.586 1.00 93.88 80 VAL A O 1
ATOM 645 N N . ARG A 1 81 ? -2.858 8.332 -3.836 1.00 95.12 81 ARG A N 1
ATOM 646 C CA . ARG A 1 81 ? -4.221 8.754 -4.174 1.00 95.12 81 ARG A CA 1
ATOM 647 C C . ARG A 1 81 ? -5.139 7.557 -3.987 1.00 95.12 81 ARG A C 1
ATOM 649 O O . ARG A 1 81 ? -4.785 6.459 -4.400 1.00 95.12 81 ARG A O 1
ATOM 656 N N . LEU A 1 82 ? -6.303 7.781 -3.398 1.00 94.44 82 LEU A N 1
ATOM 657 C CA . LEU A 1 82 ? -7.366 6.782 -3.352 1.00 94.44 82 LEU A CA 1
ATOM 658 C C . LEU A 1 82 ? -8.338 7.034 -4.500 1.00 94.44 82 LEU A C 1
ATOM 660 O O . LEU A 1 82 ? -8.517 8.182 -4.923 1.00 94.44 82 LEU A O 1
ATOM 664 N N . MET A 1 83 ? -8.944 5.969 -5.011 1.00 95.50 83 MET A N 1
ATOM 665 C CA . MET A 1 83 ? -9.998 6.093 -6.006 1.00 95.50 83 MET A CA 1
ATOM 666 C C . MET A 1 83 ? -11.275 6.634 -5.331 1.00 95.50 83 MET A C 1
ATOM 668 O O . MET A 1 83 ? -11.728 6.050 -4.349 1.00 95.50 83 MET A O 1
ATOM 672 N N . PRO A 1 84 ? -11.880 7.733 -5.826 1.00 95.31 84 PRO A N 1
ATOM 673 C CA . PRO A 1 84 ? -13.047 8.338 -5.179 1.00 95.31 84 PRO A CA 1
ATOM 674 C C . PRO A 1 84 ? -14.276 7.423 -5.112 1.00 95.31 84 PRO A C 1
ATOM 676 O O . PRO A 1 84 ? -15.012 7.462 -4.135 1.00 95.31 84 PRO A O 1
ATOM 679 N N . GLN A 1 85 ? -14.501 6.604 -6.145 1.00 95.56 85 GLN A N 1
ATOM 680 C CA . GLN A 1 85 ? -15.647 5.690 -6.220 1.00 95.56 85 GLN A CA 1
ATOM 681 C C . GLN A 1 85 ? -15.450 4.430 -5.370 1.00 95.56 85 GLN A C 1
ATOM 683 O O . GLN A 1 85 ? -16.423 3.817 -4.947 1.00 95.56 85 GLN A O 1
ATOM 688 N N . ASN A 1 86 ? -14.197 4.027 -5.150 1.00 92.81 86 ASN A N 1
ATOM 689 C CA . ASN A 1 86 ? -13.847 2.859 -4.358 1.00 92.81 86 ASN A CA 1
ATOM 690 C C . ASN A 1 86 ? -12.547 3.127 -3.593 1.00 92.81 86 ASN A C 1
ATOM 692 O O . ASN A 1 86 ? -11.448 2.944 -4.116 1.00 92.81 86 ASN A O 1
ATOM 696 N N . THR A 1 87 ? -12.676 3.534 -2.334 1.00 91.25 87 THR A N 1
ATOM 697 C CA . THR A 1 87 ? -11.535 3.883 -1.478 1.00 91.25 87 THR A CA 1
ATOM 698 C C . THR A 1 87 ? -10.635 2.695 -1.148 1.00 91.25 87 THR A C 1
ATOM 700 O O . THR A 1 87 ? -9.509 2.913 -0.701 1.00 91.25 87 THR A O 1
ATOM 703 N N . ALA A 1 88 ? -11.072 1.463 -1.432 1.00 91.88 88 ALA A N 1
ATOM 704 C CA . ALA A 1 88 ? -10.232 0.281 -1.310 1.00 91.88 88 ALA A CA 1
ATOM 705 C C . ALA A 1 88 ? -9.143 0.201 -2.388 1.00 91.88 88 ALA A C 1
ATOM 707 O O . ALA A 1 88 ? -8.228 -0.599 -2.255 1.00 91.88 88 ALA A O 1
ATOM 708 N N . ILE A 1 89 ? -9.177 1.031 -3.432 1.00 93.69 89 ILE A N 1
ATOM 709 C CA . ILE A 1 89 ? -8.124 1.056 -4.451 1.00 93.69 89 ILE A CA 1
ATOM 710 C C . ILE A 1 89 ? -7.217 2.265 -4.227 1.00 93.69 89 ILE A C 1
ATOM 712 O O . ILE A 1 89 ? -7.666 3.417 -4.241 1.00 93.69 89 ILE A O 1
ATOM 716 N N . ALA A 1 90 ? -5.918 2.004 -4.086 1.00 94.75 90 ALA A N 1
ATOM 717 C CA . ALA A 1 90 ? -4.893 3.029 -3.930 1.00 94.75 90 ALA A CA 1
ATOM 718 C C . ALA A 1 90 ? -3.919 3.038 -5.109 1.00 94.75 90 ALA A C 1
ATOM 720 O O . ALA A 1 90 ? -3.432 1.995 -5.537 1.00 94.75 90 ALA A O 1
ATOM 721 N N . ALA A 1 91 ? -3.585 4.231 -5.594 1.00 95.31 91 ALA A N 1
ATOM 722 C CA . ALA A 1 91 ? -2.555 4.459 -6.596 1.00 95.31 91 ALA A CA 1
ATOM 723 C C . ALA A 1 91 ? -1.373 5.222 -5.987 1.00 95.31 91 ALA A C 1
ATOM 725 O O . ALA A 1 91 ? -1.557 6.270 -5.354 1.00 95.31 91 ALA A O 1
ATOM 726 N N . THR A 1 92 ? -0.154 4.731 -6.204 1.00 94.69 92 THR A N 1
ATOM 727 C CA . THR A 1 92 ? 1.077 5.355 -5.708 1.00 94.69 92 THR A CA 1
ATOM 728 C C . THR A 1 92 ? 2.036 5.698 -6.835 1.00 94.69 92 THR A C 1
ATOM 730 O O . THR A 1 92 ? 2.231 4.925 -7.771 1.00 94.69 92 THR A O 1
ATOM 733 N N . TRP A 1 93 ? 2.637 6.885 -6.751 1.00 94.69 93 TRP A N 1
ATOM 734 C CA . TRP A 1 93 ? 3.642 7.351 -7.706 1.00 94.69 93 TRP A CA 1
ATOM 735 C C . TRP A 1 93 ? 5.046 7.159 -7.138 1.00 94.69 93 TRP A C 1
ATOM 737 O O . TRP A 1 93 ? 5.376 7.724 -6.085 1.00 94.69 93 TRP A O 1
ATOM 747 N N . SER A 1 94 ? 5.875 6.417 -7.870 1.00 92.19 94 SER A N 1
ATOM 748 C CA . SER A 1 94 ? 7.283 6.194 -7.553 1.00 92.19 94 SER A CA 1
ATOM 749 C C . SER A 1 94 ? 8.195 7.241 -8.199 1.00 92.19 94 SER A C 1
ATOM 751 O O . SER A 1 94 ? 7.939 7.712 -9.309 1.00 92.19 94 SER A O 1
ATOM 753 N N . SER A 1 95 ? 9.314 7.574 -7.552 1.00 89.06 95 SER A N 1
ATOM 754 C CA . SER A 1 95 ? 10.388 8.370 -8.172 1.00 89.06 95 SER A CA 1
ATOM 755 C C . SER A 1 95 ? 10.974 7.736 -9.437 1.00 89.06 95 SER A C 1
ATOM 757 O O . SER A 1 95 ? 11.506 8.451 -10.282 1.00 89.06 95 SER A O 1
ATOM 759 N N . GLU A 1 96 ? 10.783 6.430 -9.632 1.00 88.12 96 GLU A N 1
ATOM 760 C CA . GLU A 1 96 ? 11.167 5.705 -10.849 1.00 88.12 96 GLU A CA 1
ATOM 761 C C . GLU A 1 96 ? 10.204 5.927 -12.032 1.00 88.12 96 GLU A C 1
ATOM 763 O O . GLU A 1 96 ? 10.302 5.241 -13.046 1.00 88.12 96 GLU A O 1
ATOM 768 N N . LYS A 1 97 ? 9.262 6.880 -11.924 1.00 89.38 97 LYS A N 1
ATOM 769 C CA . LYS A 1 97 ? 8.229 7.185 -12.939 1.00 89.38 97 LYS A CA 1
ATOM 770 C C . LYS A 1 97 ? 7.260 6.023 -13.208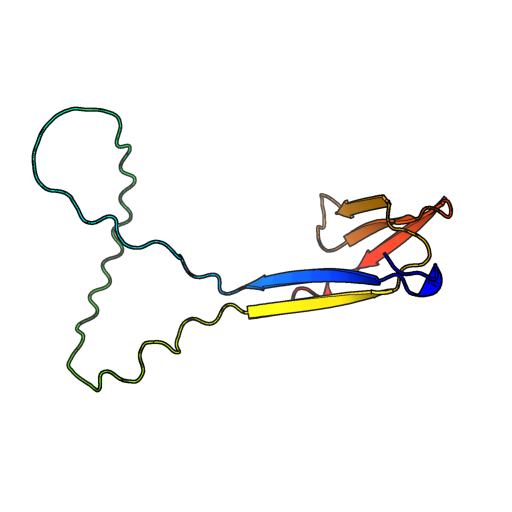 1.00 89.38 97 LYS A C 1
ATOM 772 O O . LYS A 1 97 ? 6.586 6.002 -14.234 1.00 89.38 97 LYS A O 1
ATOM 777 N N . LYS A 1 98 ? 7.172 5.075 -12.274 1.00 91.12 98 LYS A N 1
ATOM 778 C CA . LYS A 1 98 ? 6.196 3.980 -12.271 1.00 91.12 98 LYS A CA 1
ATOM 779 C C . LYS A 1 98 ? 5.015 4.332 -11.366 1.00 91.12 98 LYS A C 1
ATOM 781 O O . LYS A 1 98 ? 5.192 4.985 -10.333 1.00 91.12 98 LYS A O 1
ATOM 786 N N . VAL A 1 99 ? 3.829 3.861 -11.743 1.00 93.25 99 VAL A N 1
ATOM 787 C CA . VAL A 1 99 ? 2.613 3.942 -10.926 1.00 93.25 99 VAL A CA 1
ATOM 788 C C . VAL A 1 99 ? 2.222 2.539 -10.499 1.00 93.25 99 VAL A C 1
ATOM 790 O O . VAL A 1 99 ? 2.120 1.649 -11.340 1.00 93.25 99 VAL A O 1
ATOM 793 N N . PHE A 1 100 ? 1.991 2.355 -9.204 1.00 93.38 100 PHE A N 1
ATOM 794 C CA . PHE A 1 100 ? 1.485 1.105 -8.651 1.00 93.38 100 PHE A CA 1
ATOM 795 C C . PHE A 1 100 ? 0.026 1.295 -8.257 1.00 93.38 100 PHE A C 1
ATOM 797 O O . PHE A 1 100 ? -0.319 2.310 -7.655 1.00 93.38 100 PHE A O 1
ATOM 804 N N . VAL A 1 101 ? -0.821 0.331 -8.606 1.00 94.75 101 VAL A N 1
ATOM 805 C CA . VAL A 1 101 ? -2.223 0.284 -8.183 1.00 94.75 101 VAL A CA 1
ATOM 806 C C . VAL A 1 101 ? -2.387 -0.940 -7.299 1.00 94.75 101 VAL A C 1
ATOM 808 O O . VAL A 1 101 ? -2.071 -2.052 -7.721 1.00 94.75 101 VAL A O 1
ATOM 811 N N . THR A 1 102 ? -2.850 -0.722 -6.075 1.00 92.94 102 THR A N 1
ATOM 812 C CA . THR A 1 102 ? -2.956 -1.752 -5.044 1.00 92.94 102 THR A CA 1
ATOM 813 C C . THR A 1 102 ? -4.390 -1.834 -4.552 1.00 92.94 102 THR A C 1
ATOM 815 O O . THR A 1 102 ? -5.007 -0.811 -4.248 1.00 92.94 102 THR A O 1
ATOM 818 N N . ASP A 1 103 ? -4.892 -3.060 -4.445 1.00 92.62 103 ASP A N 1
ATOM 819 C CA . ASP A 1 103 ? -6.147 -3.365 -3.771 1.00 92.62 103 ASP A CA 1
ATOM 820 C C . ASP A 1 103 ? -5.912 -3.489 -2.256 1.00 92.62 103 ASP A C 1
ATOM 822 O O . ASP A 1 103 ? -5.133 -4.325 -1.792 1.00 92.62 103 ASP A O 1
ATOM 826 N N . LEU A 1 104 ? -6.566 -2.616 -1.497 1.00 91.00 104 LEU A N 1
ATOM 827 C CA . LEU A 1 104 ? -6.542 -2.530 -0.040 1.00 91.00 104 LEU A CA 1
ATOM 828 C C . LEU A 1 104 ? -7.728 -3.251 0.603 1.00 91.00 104 LEU A C 1
ATOM 830 O O . LEU A 1 104 ? -7.822 -3.252 1.825 1.00 91.00 104 LEU A O 1
ATOM 834 N N . THR A 1 105 ? -8.618 -3.885 -0.168 1.00 89.88 105 THR A N 1
ATOM 835 C CA . THR A 1 105 ? -9.750 -4.663 0.368 1.00 89.88 105 THR A CA 1
ATOM 836 C C . THR A 1 105 ? -9.349 -5.625 1.498 1.00 89.88 105 THR A C 1
ATOM 838 O O . THR A 1 105 ? -10.073 -5.689 2.491 1.00 89.88 105 THR A O 1
ATOM 841 N N . PRO A 1 106 ? -8.188 -6.319 1.456 1.00 83.38 106 PRO A N 1
ATOM 842 C CA . PRO A 1 106 ? -7.798 -7.200 2.555 1.00 83.38 106 PRO A CA 1
ATOM 843 C C . PRO A 1 106 ? -7.459 -6.475 3.874 1.00 83.38 106 PRO A C 1
ATOM 845 O O . PRO A 1 106 ? -7.309 -7.151 4.886 1.00 83.38 106 PRO A O 1
ATOM 848 N N . CYS A 1 107 ? -7.333 -5.140 3.882 1.00 73.50 107 CYS A N 1
ATOM 849 C CA . CYS A 1 107 ? -7.161 -4.326 5.092 1.00 73.50 107 CYS A CA 1
ATOM 850 C C . CYS A 1 107 ? -8.468 -4.084 5.861 1.00 73.50 107 CYS A C 1
ATOM 852 O O . CYS A 1 107 ? -8.391 -3.751 7.033 1.00 73.50 107 CYS A O 1
ATOM 854 N N . TYR A 1 108 ? -9.630 -4.184 5.206 1.00 70.06 108 TYR A N 1
ATOM 855 C CA . TYR A 1 108 ? -10.927 -3.753 5.753 1.00 70.06 108 TYR A CA 1
ATOM 856 C C . TYR A 1 108 ? -11.746 -4.884 6.402 1.00 70.06 108 TYR A C 1
ATOM 858 O O . TYR A 1 108 ? -12.968 -4.768 6.493 1.00 70.06 108 TYR A O 1
ATOM 866 N N . ARG A 1 109 ? -11.120 -6.000 6.785 1.00 59.47 109 ARG A N 1
ATOM 867 C CA . ARG A 1 109 ? -11.820 -7.115 7.447 1.00 59.47 109 ARG A CA 1
ATOM 868 C C . ARG A 1 109 ? -11.996 -6.855 8.928 1.00 59.47 109 ARG A C 1
ATOM 870 O O . ARG A 1 109 ? -13.086 -7.198 9.433 1.00 59.47 109 ARG A O 1
#

InterPro domains:
  IPR015943 WD40/YVTN repeat-like-containing domain superfamily [G3DSA:2.130.10.10] (1-108)
  IPR051972 Glutamate-rich WD repeat-containing [PTHR45903] (1-106)

pLDDT: mean 75.24, std 18.66, range [42.28, 95.56]